Protein AF-D1JAF2-F1 (afdb_monomer)

Secondary structure (DSSP, 8-state):
-------PPP--HHHHHHHHTT---EEE-SS--HHHHH-SEEE-BPTT-HHHHHHHHHHHHHHHT-S-HHHHHHH-SSHHHHHHHHHHS-HHHHHHHSBSS-GGG----

Radius of gyration: 16.98 Å; Cα contacts (8 Å, |Δi|>4): 85; chains: 1; bounding box: 36×36×52 Å

Nearest PDB structures (foldseek):
  2e7z-assembly1_A  TM=9.497E-01  e=1.371E-06  Syntrophotalea acetylenica
  2vpw-assembly1_E  TM=9.262E-01  e=2.595E-05  Thermus thermophilus HB27
  1fdi-assembly1_A  TM=9.574E-01  e=2.654E-04  Escherichia coli
  7xqw-assembly1_A  TM=9.400E-01  e=2.315E-04  Methylorubrum extorquens AM1
  7e5z-assembly1_A  TM=8.650E-01  e=1.434E-04  Methylorubrum extorquens AM1

Solvent-accessible surface area (backbone atoms only — not comparable to full-atom values): 6824 Å² total; per-residue (Å²): 137,80,81,77,79,75,78,66,79,77,73,63,71,66,58,59,61,38,42,78,71,67,51,85,43,74,32,83,42,67,61,90,44,78,64,35,74,72,26,80,38,61,47,41,35,42,88,94,30,63,68,44,49,53,40,48,52,48,34,50,36,62,75,72,59,74,59,66,61,69,59,42,69,76,75,52,76,68,59,68,59,53,53,53,57,31,69,70,56,54,65,70,56,30,60,72,61,21,41,82,60,68,86,82,73,77,76,76,132

Foldseek 3Di:
DDDPQPQDDPPPPVVVVVVVVVDAFEAEELDDYPSLVVHPHYQNWDPPLVVVVVLQVVQCCVVVVVDDPVCCVVPHPPVVVSNVVSVVPDPVCSQVHTGPDRPVPPPDD

pLDDT: mean 73.35, std 20.74, range [26.72, 96.5]

Sequence (109 aa):
MGLKQYKQAPGNSNQRGQRERGAKLVVIDPRVTSYAEEADIHAQLRPGTDGALALGMLNVIIKEGLYDKEFVEKWSIEFEKVRISCSHRHIHDANRRTCRHRASSLHLP

Mean predicted aligned error: 10.86 Å

Structure (mmCIF, N/CA/C/O backbone):
data_AF-D1JAF2-F1
#
_entry.id   AF-D1JAF2-F1
#
loop_
_atom_site.group_PDB
_atom_site.id
_atom_site.type_symbol
_atom_site.label_atom_id
_atom_site.label_alt_id
_atom_site.label_comp_id
_atom_site.label_asym_id
_atom_site.label_entity_id
_atom_site.label_seq_id
_atom_site.pdbx_PDB_ins_code
_atom_site.Cartn_x
_atom_site.Cartn_y
_atom_site.Cartn_z
_atom_site.occupancy
_atom_site.B_iso_or_equiv
_atom_site.auth_seq_id
_atom_site.auth_comp_id
_atom_site.auth_asym_id
_atom_site.auth_atom_id
_atom_site.pdbx_PDB_model_num
ATOM 1 N N . MET A 1 1 ? -6.969 -5.024 35.483 1.00 35.53 1 MET A N 1
ATOM 2 C CA . MET A 1 1 ? -5.669 -4.516 34.993 1.00 35.53 1 MET A CA 1
ATOM 3 C C . MET A 1 1 ? -5.944 -3.792 33.677 1.00 35.53 1 MET A C 1
ATOM 5 O O . MET A 1 1 ? -6.023 -4.424 32.634 1.00 35.53 1 MET A O 1
ATOM 9 N N . GLY A 1 2 ? -6.315 -2.511 33.769 1.00 32.88 2 GLY A N 1
ATOM 10 C CA . GLY A 1 2 ? -6.923 -1.761 32.666 1.00 32.88 2 GLY A CA 1
ATOM 11 C C . GLY A 1 2 ? -5.911 -1.431 31.577 1.00 32.88 2 GLY A C 1
ATOM 12 O O . GLY A 1 2 ? -4.891 -0.798 31.850 1.00 32.88 2 G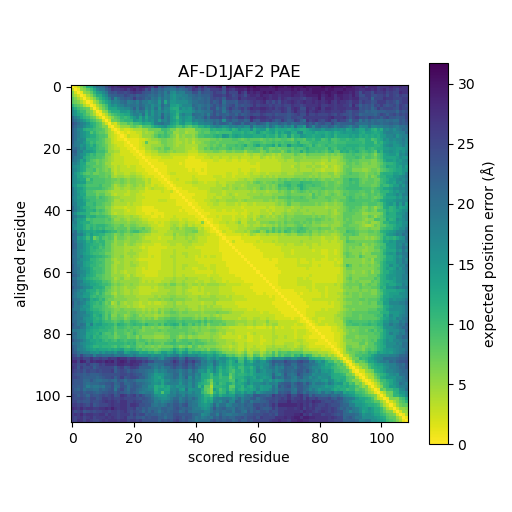LY A O 1
ATOM 13 N N . LEU A 1 3 ? -6.197 -1.858 30.347 1.00 36.34 3 LEU A N 1
ATOM 14 C CA . LEU A 1 3 ? -5.469 -1.423 29.163 1.00 36.34 3 LEU A CA 1
ATOM 15 C C . LEU A 1 3 ? -5.672 0.088 29.040 1.00 36.34 3 LEU A C 1
ATOM 17 O O . LEU A 1 3 ? -6.761 0.550 28.707 1.00 36.34 3 LEU A O 1
ATOM 21 N N . LYS A 1 4 ? -4.635 0.863 29.371 1.00 34.44 4 LYS A N 1
ATOM 22 C CA . LYS A 1 4 ? -4.605 2.300 29.107 1.00 34.44 4 LYS A CA 1
ATOM 23 C C . LYS A 1 4 ? -4.836 2.483 27.609 1.00 34.44 4 LYS A C 1
ATOM 25 O O . LYS A 1 4 ? -3.960 2.152 26.812 1.00 34.44 4 LYS A O 1
ATOM 30 N N . GLN A 1 5 ? -6.014 2.977 27.234 1.00 39.47 5 GLN A N 1
ATOM 31 C CA . GLN A 1 5 ? -6.261 3.496 25.897 1.00 39.47 5 GLN A CA 1
ATOM 32 C C . GLN A 1 5 ? -5.278 4.648 25.696 1.00 39.47 5 GLN A C 1
ATOM 34 O O . GLN A 1 5 ? -5.451 5.740 26.236 1.00 39.47 5 GLN A O 1
ATOM 39 N N . TYR A 1 6 ? -4.176 4.376 25.004 1.00 43.84 6 TYR A N 1
ATOM 40 C CA . TYR A 1 6 ? -3.233 5.407 24.610 1.00 43.84 6 TYR A CA 1
ATOM 41 C C . TYR A 1 6 ? -3.962 6.246 23.559 1.00 43.84 6 TYR A C 1
ATOM 43 O O . TYR A 1 6 ? -4.038 5.848 22.397 1.00 43.84 6 TYR A O 1
ATOM 51 N N . LYS A 1 7 ? -4.571 7.365 23.977 1.00 43.72 7 LYS A N 1
ATOM 52 C CA . LYS A 1 7 ? -5.047 8.398 23.051 1.00 43.72 7 LYS A CA 1
ATOM 53 C C . LYS A 1 7 ? -3.819 8.872 22.283 1.00 43.72 7 LYS A C 1
ATOM 55 O O . LYS A 1 7 ? -3.012 9.631 22.814 1.00 43.72 7 LYS A O 1
ATOM 60 N N . GLN A 1 8 ? -3.622 8.339 21.080 1.00 52.34 8 GLN A N 1
ATOM 61 C CA . GLN A 1 8 ? -2.613 8.864 20.173 1.00 52.34 8 GLN A CA 1
ATOM 62 C C . GLN A 1 8 ? -2.937 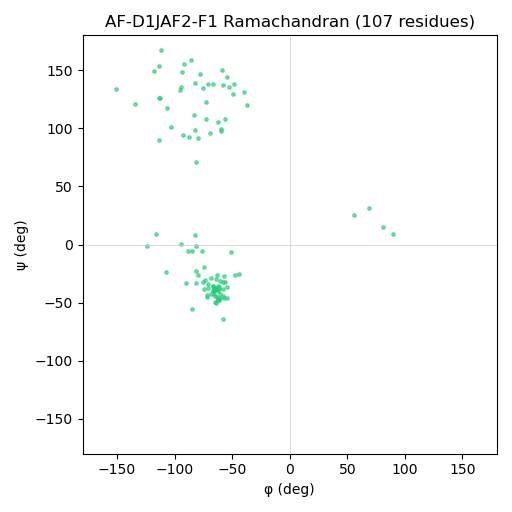10.334 19.893 1.00 52.34 8 GLN A C 1
ATOM 64 O O . GLN A 1 8 ? -4.100 10.741 19.970 1.00 52.34 8 GLN A O 1
ATOM 69 N N . ALA A 1 9 ? -1.895 11.128 19.634 1.00 47.19 9 ALA A N 1
ATOM 70 C CA . ALA A 1 9 ? -2.028 12.551 19.355 1.00 47.19 9 ALA A CA 1
ATOM 71 C C . ALA A 1 9 ? -3.128 12.782 18.301 1.00 47.19 9 ALA A C 1
ATOM 73 O O . ALA A 1 9 ? -3.213 11.989 17.355 1.00 47.19 9 ALA A O 1
ATOM 74 N N . PRO A 1 10 ? -3.981 13.812 18.468 1.00 48.38 10 PRO A N 1
ATOM 75 C CA . PRO A 1 10 ? -5.018 14.119 17.493 1.00 48.38 10 PRO A CA 1
ATOM 76 C C . PRO A 1 10 ? -4.384 14.290 16.114 1.00 48.38 10 PRO A C 1
ATOM 78 O O . PRO A 1 10 ? -3.264 14.798 16.014 1.00 48.38 10 PRO A O 1
ATOM 81 N N . GLY A 1 11 ? -5.106 13.848 15.080 1.00 53.66 11 GLY A N 1
ATOM 82 C CA . GLY A 1 11 ? -4.700 13.952 13.675 1.00 53.66 11 GLY A CA 1
ATOM 83 C C . GLY A 1 11 ? -4.041 15.281 13.428 1.00 53.66 11 GLY A C 1
ATOM 84 O O . GLY A 1 11 ? -4.597 16.313 13.809 1.00 53.66 11 GLY A O 1
ATOM 85 N N . ASN A 1 12 ? -2.875 15.270 12.782 1.00 56.66 12 ASN A N 1
ATOM 86 C CA . ASN A 1 12 ? -2.417 16.495 12.153 1.00 56.66 12 ASN A CA 1
ATOM 87 C C . ASN A 1 12 ? -3.597 17.027 11.316 1.00 56.66 12 ASN A C 1
ATOM 89 O O . ASN A 1 12 ? -4.263 16.271 10.606 1.00 56.66 12 ASN A O 1
ATOM 93 N N . SER A 1 13 ? -3.936 18.307 11.481 1.00 57.62 13 SER A N 1
ATOM 94 C CA . SER A 1 13 ? -5.138 18.947 10.908 1.00 57.62 13 SER A CA 1
ATOM 95 C C . SER A 1 13 ? -5.334 18.643 9.414 1.00 57.62 13 SER A C 1
ATOM 97 O O . SER A 1 13 ? -6.454 18.580 8.907 1.00 57.62 13 SER A O 1
ATOM 99 N N . ASN A 1 14 ? -4.226 18.355 8.737 1.00 66.81 14 ASN A N 1
ATOM 100 C CA . ASN A 1 14 ? -4.124 17.956 7.345 1.00 66.81 14 ASN A CA 1
ATOM 101 C C . ASN A 1 14 ? -4.909 16.683 6.982 1.00 66.81 14 ASN A C 1
ATOM 103 O O . ASN A 1 14 ? -5.365 16.589 5.845 1.00 66.81 14 ASN A O 1
ATOM 107 N N . GLN A 1 15 ? -5.067 15.701 7.876 1.00 68.81 15 GLN A N 1
ATOM 108 C CA . GLN A 1 15 ? -5.802 14.464 7.563 1.00 68.81 15 GLN A CA 1
ATOM 109 C C . GLN A 1 15 ? -7.308 14.707 7.455 1.00 68.81 15 GLN A C 1
ATOM 111 O O . GLN A 1 15 ? -7.931 14.251 6.500 1.00 68.81 15 GLN A O 1
ATOM 116 N N . ARG A 1 16 ? -7.891 15.484 8.377 1.00 70.56 16 ARG A N 1
ATOM 117 C CA . ARG A 1 16 ? -9.324 15.824 8.333 1.00 70.56 16 ARG A CA 1
ATOM 118 C C . ARG A 1 16 ? -9.672 16.612 7.076 1.00 70.56 16 ARG A C 1
ATOM 120 O O . ARG A 1 16 ? -10.555 16.197 6.333 1.00 70.56 16 ARG A O 1
ATOM 127 N N . GLY A 1 17 ? -8.890 17.647 6.767 1.00 77.19 17 GLY A N 1
ATOM 128 C CA . GLY A 1 17 ? -9.096 18.437 5.551 1.00 77.19 17 GLY A CA 1
ATOM 129 C C . GLY A 1 17 ? -8.914 17.637 4.252 1.00 77.19 17 GLY A C 1
ATOM 130 O O . GLY A 1 17 ? -9.513 17.973 3.239 1.00 77.19 17 GLY A O 1
ATOM 131 N N . GLN A 1 18 ? -8.116 16.563 4.243 1.00 81.06 18 GLN A N 1
ATOM 132 C CA . GLN A 1 18 ? -8.019 15.663 3.084 1.00 81.06 18 GLN A CA 1
ATOM 133 C C . GLN A 1 18 ? -9.246 14.760 2.944 1.00 81.06 18 GLN A C 1
ATOM 135 O O . GLN A 1 18 ? -9.714 14.545 1.828 1.00 81.06 18 GLN A O 1
ATOM 140 N N . ARG A 1 19 ? -9.793 14.272 4.060 1.00 81.81 19 ARG A N 1
ATOM 141 C CA . ARG A 1 19 ? -11.012 13.453 4.063 1.00 81.81 19 ARG A CA 1
ATOM 142 C C . ARG A 1 19 ? -12.238 14.247 3.630 1.00 81.81 19 ARG A C 1
ATOM 144 O O . ARG A 1 19 ? -13.036 13.743 2.851 1.00 81.81 19 ARG A O 1
ATOM 151 N N . GLU A 1 20 ? -12.339 15.506 4.051 1.00 81.56 20 GLU A N 1
ATOM 152 C CA . GLU A 1 20 ? -13.369 16.440 3.568 1.00 81.56 20 GLU A CA 1
ATOM 153 C C . GLU A 1 20 ? -13.277 16.665 2.052 1.00 81.56 20 GLU A C 1
ATOM 155 O O . GLU A 1 20 ? -14.291 16.837 1.383 1.00 81.56 20 GLU A O 1
ATOM 160 N N . ARG A 1 21 ? -12.065 16.589 1.487 1.00 86.50 21 ARG A N 1
ATOM 161 C CA . ARG A 1 21 ? -11.818 16.626 0.037 1.00 86.50 21 ARG A CA 1
ATOM 162 C C . ARG A 1 21 ? -12.003 15.270 -0.662 1.00 86.50 21 ARG A C 1
ATOM 164 O O . ARG A 1 21 ? -11.665 15.149 -1.835 1.00 86.50 21 ARG A O 1
ATOM 171 N N . GLY A 1 22 ? -12.519 14.256 0.034 1.00 86.69 22 GLY A N 1
ATOM 172 C CA . GLY A 1 22 ? -12.832 12.941 -0.530 1.00 86.69 22 GLY A CA 1
ATOM 173 C C . GLY A 1 22 ? -11.697 11.913 -0.485 1.00 86.69 22 GLY A C 1
ATOM 174 O O . GLY A 1 22 ? -11.836 10.841 -1.072 1.00 86.69 22 GLY A O 1
ATOM 175 N N . ALA A 1 23 ? -10.582 12.190 0.200 1.00 89.00 23 ALA A N 1
ATOM 176 C CA . ALA A 1 23 ? -9.517 11.202 0.362 1.00 89.00 23 ALA A CA 1
ATOM 177 C C . ALA A 1 23 ? -9.971 10.010 1.223 1.00 89.00 23 ALA A C 1
ATOM 179 O O . ALA A 1 23 ? -10.598 10.186 2.271 1.00 89.00 23 ALA A O 1
ATOM 180 N N . LYS A 1 24 ? -9.590 8.799 0.803 1.00 89.56 24 LYS A N 1
ATOM 181 C CA . LYS A 1 24 ? -9.797 7.554 1.554 1.00 89.56 24 LYS A CA 1
ATOM 182 C C . LYS A 1 24 ? -8.712 7.357 2.612 1.00 89.56 24 LYS A C 1
ATOM 184 O O . LYS A 1 24 ? -7.536 7.603 2.345 1.00 89.56 24 LYS A O 1
ATOM 189 N N . LEU A 1 25 ? -9.101 6.891 3.798 1.00 89.44 25 LEU A N 1
ATOM 190 C CA . LEU A 1 25 ? -8.197 6.595 4.908 1.00 89.44 25 LEU A CA 1
ATOM 191 C C . LEU A 1 25 ? -8.034 5.082 5.079 1.00 89.44 25 LEU A C 1
ATOM 193 O O . LEU A 1 25 ? -8.982 4.378 5.420 1.00 89.44 25 LEU A O 1
ATOM 197 N N . VAL A 1 26 ? -6.808 4.593 4.897 1.00 90.44 26 VAL A N 1
ATOM 198 C CA . VAL A 1 26 ? -6.425 3.204 5.179 1.00 90.44 26 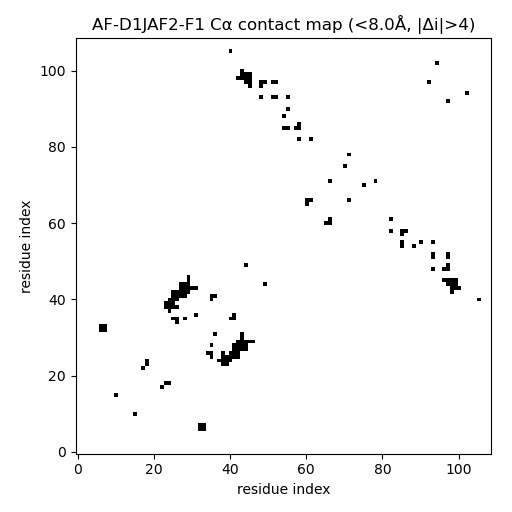VAL A CA 1
ATOM 199 C C . VAL A 1 26 ? -5.461 3.189 6.361 1.00 90.44 26 VAL A C 1
ATOM 201 O O . VAL A 1 26 ? -4.442 3.876 6.337 1.00 90.44 26 VAL A O 1
ATOM 204 N N . VAL A 1 27 ? -5.769 2.400 7.390 1.00 89.94 27 VAL A N 1
ATOM 205 C CA . VAL A 1 27 ? -4.937 2.243 8.590 1.00 89.94 27 VAL A CA 1
ATOM 206 C C . VAL A 1 27 ? -4.386 0.826 8.655 1.00 89.94 27 VAL A C 1
ATOM 208 O O . VAL A 1 27 ? -5.134 -0.146 8.619 1.00 89.94 27 VAL A O 1
ATOM 211 N N . ILE A 1 28 ? -3.064 0.719 8.772 1.00 89.12 28 ILE A N 1
ATOM 212 C CA . ILE A 1 28 ? -2.315 -0.538 8.863 1.00 89.12 28 ILE A CA 1
ATOM 213 C C . ILE A 1 28 ? -1.700 -0.590 10.263 1.00 89.12 28 ILE A C 1
ATOM 215 O O . ILE A 1 28 ? -0.606 -0.079 10.486 1.00 89.12 28 ILE A O 1
ATOM 219 N N . ASP A 1 29 ? -2.422 -1.161 11.226 1.00 85.31 29 ASP A N 1
ATOM 220 C CA . ASP A 1 29 ? -1.958 -1.259 12.615 1.00 85.31 29 ASP A CA 1
ATOM 221 C C . ASP A 1 29 ? -2.568 -2.500 13.299 1.00 85.31 29 ASP A C 1
ATOM 223 O O . ASP A 1 29 ? -3.777 -2.728 13.178 1.00 85.31 29 ASP A O 1
ATOM 227 N N . PRO A 1 3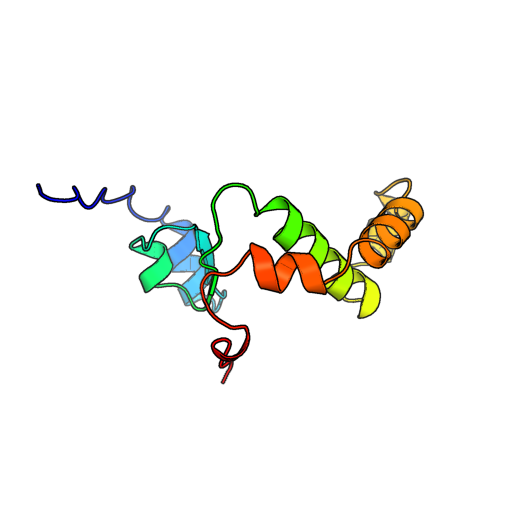0 ? -1.782 -3.322 14.027 1.00 84.00 30 PRO A N 1
ATOM 228 C CA . PRO A 1 30 ? -2.314 -4.422 14.840 1.00 84.00 30 PRO A CA 1
ATOM 229 C C . PRO A 1 30 ? -3.340 -3.973 15.894 1.00 84.00 30 PRO A C 1
ATOM 231 O O . PRO A 1 30 ? -4.182 -4.762 16.329 1.00 84.00 30 PRO A O 1
ATOM 234 N N . ARG A 1 31 ? -3.254 -2.730 16.360 1.00 85.88 31 ARG A N 1
ATOM 235 C CA . ARG A 1 31 ? -4.093 -2.151 17.406 1.00 85.88 31 ARG A CA 1
ATOM 236 C C . ARG A 1 31 ? -5.277 -1.429 16.779 1.00 85.88 31 ARG A C 1
ATOM 238 O O . ARG A 1 31 ? -5.182 -0.846 15.705 1.00 85.88 31 ARG A O 1
ATOM 245 N N . VAL A 1 32 ? -6.392 -1.437 17.500 1.00 85.69 32 VAL A N 1
ATOM 246 C CA . VAL A 1 32 ? -7.514 -0.548 17.201 1.00 85.69 32 VAL A CA 1
ATOM 247 C C . VAL A 1 32 ? -7.205 0.789 17.867 1.00 85.69 32 VAL A C 1
ATOM 249 O O . VAL A 1 32 ? -7.104 0.874 19.091 1.00 85.69 32 VAL A O 1
ATOM 252 N N . THR A 1 33 ? -6.953 1.801 17.048 1.00 84.75 33 THR A N 1
ATOM 253 C CA . THR A 1 33 ? -6.703 3.185 17.463 1.00 84.75 33 THR A CA 1
ATOM 254 C C . THR A 1 33 ? -7.866 4.065 17.010 1.00 84.75 33 THR A C 1
ATOM 256 O O . THR A 1 33 ? -8.652 3.653 16.161 1.00 84.75 33 THR A O 1
ATOM 259 N N . SER A 1 34 ? -7.958 5.300 17.508 1.00 83.81 34 SER A N 1
ATOM 260 C CA . SER A 1 34 ? -8.988 6.250 17.055 1.00 83.81 34 SER A CA 1
ATOM 261 C C . SER A 1 34 ? -8.959 6.482 15.538 1.00 83.81 34 SER A C 1
ATOM 263 O O . SER A 1 34 ? -9.998 6.653 14.918 1.00 83.81 34 SER A O 1
ATOM 265 N N . TYR A 1 35 ? -7.780 6.426 14.910 1.00 81.94 35 TYR A N 1
ATOM 266 C CA . TYR A 1 35 ? -7.677 6.504 13.450 1.00 81.94 35 TYR A CA 1
ATOM 267 C C . TYR A 1 35 ? -8.200 5.255 12.755 1.00 81.94 35 TYR A C 1
ATOM 269 O O . TYR A 1 35 ? -8.782 5.369 11.685 1.00 81.94 35 TYR A O 1
ATOM 277 N N . ALA A 1 36 ? -7.973 4.076 13.339 1.00 85.38 36 ALA A N 1
ATOM 278 C CA . ALA A 1 36 ? -8.474 2.820 12.797 1.00 85.38 36 ALA A CA 1
ATOM 279 C C . ALA A 1 36 ? -10.007 2.768 12.823 1.00 85.38 36 ALA A C 1
ATOM 281 O O . ALA A 1 36 ? -10.610 2.269 11.881 1.00 85.38 36 ALA A O 1
ATOM 282 N N . GLU A 1 37 ? -10.623 3.321 13.870 1.00 84.56 37 GLU A N 1
ATOM 283 C CA . GLU A 1 37 ? -12.082 3.446 13.985 1.00 84.56 37 GLU A CA 1
ATOM 284 C C . GLU A 1 37 ? -12.666 4.405 12.941 1.00 84.56 37 GLU A C 1
ATOM 286 O O . GLU A 1 37 ? -13.751 4.170 12.417 1.00 84.56 37 GLU A O 1
ATOM 291 N N . GLU A 1 38 ? -11.942 5.477 12.617 1.00 84.88 38 GLU A N 1
ATOM 292 C CA . GLU A 1 38 ? -12.355 6.460 11.614 1.00 84.88 38 GLU A CA 1
ATOM 293 C C . GLU A 1 38 ? -11.976 6.073 10.168 1.00 84.88 38 GLU A C 1
ATOM 295 O O . GLU A 1 38 ? -12.343 6.800 9.239 1.00 84.88 38 GLU A O 1
ATOM 300 N N . ALA A 1 39 ? -11.229 4.984 9.957 1.00 86.00 39 ALA A N 1
ATOM 301 C CA . ALA A 1 39 ? -10.693 4.586 8.656 1.00 86.00 39 ALA A CA 1
ATOM 302 C C . ALA A 1 39 ? -11.744 3.931 7.750 1.00 86.00 39 ALA A C 1
ATOM 304 O O . ALA A 1 39 ? -12.592 3.171 8.207 1.00 86.00 39 ALA A O 1
ATOM 305 N N . ASP A 1 40 ? -11.624 4.152 6.438 1.00 88.12 40 ASP A N 1
ATOM 306 C CA . ASP A 1 40 ? -12.382 3.394 5.439 1.00 88.12 40 ASP A CA 1
ATOM 307 C C . ASP A 1 40 ? -11.947 1.919 5.426 1.00 88.12 40 ASP A C 1
ATOM 309 O O . ASP A 1 40 ? -12.764 1.023 5.226 1.00 88.12 40 ASP A O 1
ATOM 313 N N . ILE A 1 41 ? -10.651 1.657 5.638 1.00 88.38 41 ILE A N 1
ATOM 314 C CA . ILE A 1 41 ? -10.099 0.302 5.740 1.00 88.38 41 ILE A CA 1
ATOM 315 C C . ILE A 1 41 ? -9.152 0.234 6.937 1.00 88.38 41 ILE A C 1
ATOM 317 O O . ILE A 1 41 ? -8.124 0.911 6.957 1.00 88.38 41 ILE A O 1
ATOM 321 N N . HIS A 1 42 ? -9.440 -0.648 7.897 1.00 89.12 42 HIS A N 1
ATOM 322 C CA . HIS A 1 42 ? -8.495 -1.027 8.952 1.00 89.12 42 HIS A CA 1
ATOM 323 C C . HIS A 1 42 ? -7.896 -2.407 8.665 1.00 89.12 42 HIS A C 1
ATOM 325 O O . HIS A 1 42 ? -8.506 -3.449 8.909 1.00 89.12 42 HIS A O 1
ATOM 331 N N . ALA A 1 43 ? -6.669 -2.423 8.152 1.00 85.69 43 ALA A N 1
ATOM 332 C CA . ALA A 1 43 ? -5.888 -3.636 7.991 1.00 85.69 43 ALA A CA 1
ATOM 333 C C . ALA A 1 43 ? -5.209 -3.979 9.326 1.00 85.69 43 ALA A C 1
ATOM 335 O O . ALA A 1 43 ? -4.162 -3.434 9.684 1.00 85.69 43 ALA A O 1
ATOM 336 N N . GLN A 1 44 ? -5.810 -4.907 10.072 1.00 84.56 44 GLN A N 1
ATOM 337 C CA . GLN A 1 44 ? -5.270 -5.365 11.350 1.00 84.56 44 GLN A CA 1
ATOM 338 C C . GLN A 1 44 ? -4.275 -6.519 11.160 1.00 84.56 44 GLN A C 1
ATOM 340 O O . GLN A 1 44 ? -4.653 -7.700 11.122 1.00 84.56 44 GLN A O 1
ATOM 345 N N . LEU A 1 45 ? -2.992 -6.169 11.036 1.00 82.38 45 LEU A N 1
ATOM 346 C CA . LEU A 1 45 ? -1.920 -7.132 10.790 1.00 82.38 45 LEU A CA 1
ATOM 347 C C . LEU A 1 45 ? -1.363 -7.761 12.065 1.00 82.38 45 LEU A C 1
ATOM 349 O O . LEU A 1 45 ? -1.444 -7.199 13.153 1.00 82.38 45 LEU A O 1
ATOM 353 N N . ARG A 1 46 ? -0.729 -8.927 11.930 1.00 81.00 46 ARG A N 1
ATOM 354 C CA . ARG A 1 46 ? 0.158 -9.476 12.956 1.00 81.00 46 ARG A CA 1
ATOM 355 C C . ARG A 1 46 ? 1.446 -8.643 12.996 1.00 81.00 46 ARG A C 1
ATOM 357 O O . ARG A 1 46 ? 1.970 -8.308 11.930 1.00 81.00 46 ARG A O 1
ATOM 364 N N . PRO A 1 47 ? 1.982 -8.313 14.184 1.00 80.88 47 PRO A N 1
ATOM 365 C CA . PRO A 1 47 ? 3.236 -7.568 14.288 1.00 80.88 47 PRO A CA 1
ATOM 366 C C . PRO A 1 47 ? 4.366 -8.216 13.472 1.00 80.88 47 PRO A C 1
ATOM 368 O O . PRO A 1 47 ? 4.527 -9.435 13.510 1.00 80.88 47 PRO A O 1
ATOM 371 N N . GLY A 1 48 ? 5.128 -7.401 12.734 1.00 80.88 48 GLY A N 1
ATOM 372 C CA . GLY A 1 48 ? 6.251 -7.850 11.897 1.00 80.88 48 GLY A CA 1
ATOM 373 C C . GLY A 1 48 ? 5.867 -8.413 10.523 1.00 80.88 48 GLY A C 1
ATOM 374 O O . GLY A 1 48 ? 6.679 -9.094 9.901 1.00 80.88 48 GLY A O 1
ATOM 375 N N . THR A 1 49 ? 4.635 -8.184 10.053 1.00 82.81 49 THR A N 1
ATOM 376 C CA . THR A 1 49 ? 4.150 -8.697 8.753 1.00 82.81 49 THR A CA 1
ATOM 377 C C . THR A 1 49 ? 3.808 -7.607 7.729 1.00 82.81 49 THR A C 1
ATOM 379 O O . THR A 1 49 ? 3.306 -7.897 6.645 1.00 82.81 49 THR A O 1
ATOM 382 N N . ASP A 1 50 ? 4.141 -6.357 8.027 1.00 84.38 50 ASP A N 1
ATOM 383 C CA . ASP A 1 50 ? 4.027 -5.196 7.141 1.00 84.38 50 ASP A CA 1
ATOM 384 C C . ASP A 1 50 ? 4.818 -5.371 5.833 1.00 84.38 50 ASP A C 1
ATOM 386 O O . ASP A 1 50 ? 4.305 -5.060 4.759 1.00 84.38 50 ASP A O 1
ATOM 390 N N . GLY A 1 51 ? 6.006 -5.985 5.882 1.00 84.50 51 GLY A N 1
ATOM 391 C CA . GLY A 1 51 ? 6.771 -6.308 4.672 1.00 84.50 51 GLY A CA 1
ATOM 392 C C . GLY A 1 51 ? 6.042 -7.275 3.728 1.00 84.50 51 GLY A C 1
ATOM 393 O O . GLY A 1 51 ? 6.092 -7.118 2.509 1.00 84.50 51 GLY A O 1
ATOM 394 N N . ALA A 1 52 ? 5.308 -8.251 4.273 1.00 83.19 52 ALA A N 1
ATOM 395 C CA . ALA A 1 52 ? 4.515 -9.181 3.467 1.00 83.19 52 ALA A CA 1
ATOM 396 C C . ALA A 1 52 ? 3.292 -8.493 2.837 1.00 83.19 52 ALA A C 1
ATOM 398 O O . ALA A 1 52 ? 2.930 -8.809 1.703 1.00 83.19 52 ALA A O 1
ATOM 399 N N . LEU A 1 53 ? 2.690 -7.525 3.536 1.00 84.88 53 LEU A N 1
ATOM 400 C CA . LEU A 1 53 ? 1.636 -6.680 2.976 1.00 84.88 53 LEU A CA 1
ATOM 401 C C . LEU A 1 53 ? 2.157 -5.808 1.837 1.00 84.88 53 LEU A C 1
ATOM 403 O O . LEU A 1 53 ? 1.557 -5.810 0.767 1.00 84.88 53 LEU A O 1
ATOM 407 N N . ALA A 1 54 ? 3.277 -5.111 2.047 1.00 87.12 54 ALA A N 1
ATOM 408 C CA . ALA A 1 54 ? 3.872 -4.238 1.041 1.00 87.12 54 ALA A CA 1
ATOM 409 C C . ALA A 1 54 ? 4.193 -5.007 -0.250 1.00 87.12 54 ALA A C 1
ATOM 411 O O . ALA A 1 54 ? 3.850 -4.558 -1.341 1.00 87.12 54 ALA A O 1
ATOM 412 N N . LEU A 1 55 ? 4.769 -6.209 -0.131 1.00 86.75 55 LEU A N 1
ATOM 413 C CA . LEU A 1 55 ? 5.043 -7.085 -1.275 1.00 86.75 55 LEU A CA 1
ATOM 414 C C . LEU A 1 55 ? 3.763 -7.577 -1.962 1.00 86.75 55 LEU A C 1
ATOM 416 O O . LEU A 1 55 ? 3.709 -7.632 -3.188 1.00 86.75 55 LEU A O 1
ATOM 420 N N . GLY A 1 56 ? 2.725 -7.908 -1.189 1.00 84.56 56 GLY A N 1
ATOM 421 C CA . GLY A 1 56 ? 1.422 -8.292 -1.729 1.00 84.56 56 GLY A CA 1
ATOM 422 C C . GLY A 1 56 ? 0.762 -7.161 -2.522 1.00 84.56 56 GLY A C 1
ATOM 423 O O . GLY A 1 56 ? 0.327 -7.383 -3.650 1.00 84.56 56 GLY A O 1
ATOM 424 N N . MET A 1 57 ? 0.745 -5.946 -1.965 1.00 89.06 57 MET A N 1
ATOM 425 C CA . MET A 1 57 ? 0.234 -4.746 -2.638 1.00 89.06 57 MET A CA 1
ATOM 426 C C . MET A 1 57 ? 1.021 -4.448 -3.914 1.00 89.06 57 MET A C 1
ATOM 428 O O . MET A 1 57 ? 0.430 -4.226 -4.968 1.00 89.06 57 MET A O 1
ATOM 432 N N . LEU A 1 58 ? 2.352 -4.505 -3.837 1.00 90.50 58 LEU A N 1
ATOM 433 C CA . LEU A 1 58 ? 3.227 -4.254 -4.976 1.00 90.50 58 LEU A CA 1
ATOM 434 C C . LEU A 1 58 ? 3.007 -5.274 -6.100 1.00 90.50 58 LEU A C 1
ATOM 436 O O . LEU A 1 58 ? 2.946 -4.895 -7.265 1.00 90.50 58 LEU A O 1
ATOM 440 N N . ASN A 1 59 ? 2.812 -6.553 -5.768 1.00 89.62 59 ASN A N 1
ATOM 441 C CA . ASN A 1 59 ? 2.501 -7.578 -6.761 1.00 89.62 59 ASN A CA 1
ATOM 442 C C . ASN A 1 59 ? 1.190 -7.285 -7.511 1.00 89.62 59 ASN A C 1
ATOM 444 O O . ASN A 1 59 ? 1.149 -7.434 -8.729 1.00 89.62 59 ASN A O 1
ATOM 448 N N . VAL A 1 60 ? 0.138 -6.847 -6.809 1.00 90.38 60 VAL A N 1
ATOM 449 C CA . VAL A 1 60 ? -1.138 -6.462 -7.443 1.00 90.38 60 VAL A CA 1
ATOM 450 C C . VAL A 1 60 ? -0.942 -5.245 -8.347 1.00 90.38 60 VAL A C 1
ATOM 452 O O . VAL A 1 60 ? -1.278 -5.314 -9.525 1.00 90.38 60 VAL A O 1
ATOM 455 N N . ILE A 1 61 ? -0.307 -4.183 -7.839 1.00 93.50 61 ILE A N 1
ATOM 456 C CA . ILE A 1 61 ? -0.026 -2.954 -8.599 1.00 93.50 61 ILE A CA 1
ATOM 457 C C . ILE A 1 61 ? 0.735 -3.260 -9.893 1.00 93.50 61 ILE A C 1
ATOM 459 O O . ILE A 1 61 ? 0.380 -2.749 -10.954 1.00 93.50 61 ILE A O 1
ATOM 463 N N . ILE A 1 62 ? 1.768 -4.103 -9.824 1.00 91.75 62 ILE A N 1
ATOM 464 C CA . ILE A 1 62 ? 2.572 -4.443 -10.999 1.00 91.75 62 ILE A CA 1
ATOM 465 C C . ILE A 1 62 ? 1.793 -5.347 -11.959 1.00 91.75 62 ILE A C 1
ATOM 467 O O . ILE A 1 62 ? 1.806 -5.103 -13.164 1.00 91.75 62 ILE A O 1
ATOM 471 N N . LYS A 1 63 ? 1.106 -6.377 -11.448 1.00 90.31 63 LYS A N 1
ATOM 472 C CA . LYS A 1 63 ? 0.365 -7.342 -12.274 1.00 90.31 63 LYS A CA 1
A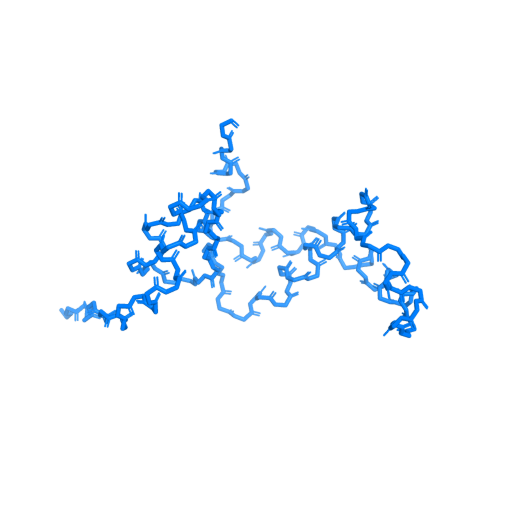TOM 473 C C . LYS A 1 63 ? -0.795 -6.691 -13.027 1.00 90.31 63 LYS A C 1
ATOM 475 O O . LYS A 1 63 ? -1.053 -7.060 -14.168 1.00 90.31 63 LYS A O 1
ATOM 480 N N . GLU A 1 64 ? -1.479 -5.745 -12.394 1.00 92.56 64 GLU A N 1
ATOM 481 C CA . GLU A 1 64 ? -2.603 -5.013 -12.986 1.00 92.56 64 GLU A CA 1
ATOM 482 C C . GLU A 1 64 ? -2.157 -3.757 -13.751 1.00 92.56 64 GLU A C 1
ATOM 484 O O . GLU A 1 64 ? -2.967 -3.120 -14.415 1.00 92.56 64 GLU A O 1
ATOM 489 N N . GLY A 1 65 ? -0.866 -3.410 -13.707 1.00 93.88 65 GLY A N 1
ATOM 490 C CA . GLY A 1 65 ? -0.323 -2.257 -14.425 1.00 93.88 65 GLY A CA 1
ATOM 491 C C . GLY A 1 65 ? -0.800 -0.907 -13.879 1.00 93.88 65 GLY A C 1
ATOM 492 O O . GLY A 1 65 ? -0.911 0.041 -14.649 1.00 93.88 65 GLY A O 1
ATOM 493 N N . LEU A 1 66 ? -1.068 -0.818 -12.571 1.00 95.00 66 LEU A N 1
ATOM 494 C CA . LEU A 1 66 ? -1.603 0.372 -11.887 1.00 95.00 66 LEU A CA 1
ATOM 495 C C . LEU A 1 66 ? -0.537 1.426 -11.537 1.00 95.00 66 LEU A C 1
ATOM 497 O O . LEU A 1 66 ? -0.851 2.446 -10.928 1.00 95.00 66 LEU A O 1
ATOM 501 N N . TYR A 1 67 ? 0.730 1.168 -11.857 1.00 94.88 67 TYR A N 1
ATOM 502 C CA . TYR A 1 67 ? 1.834 2.089 -11.600 1.00 94.88 67 TYR A CA 1
ATOM 503 C C . TYR A 1 67 ? 2.090 3.010 -12.797 1.00 94.88 67 TYR A C 1
ATOM 505 O O . TYR A 1 67 ? 1.820 2.660 -13.946 1.00 94.88 67 TYR A O 1
ATOM 513 N N . ASP A 1 68 ? 2.678 4.172 -12.525 1.00 96.19 68 ASP A N 1
ATOM 514 C CA . ASP A 1 68 ? 3.140 5.098 -13.557 1.00 96.19 68 ASP A CA 1
ATOM 515 C C . ASP A 1 68 ? 4.402 4.544 -14.240 1.00 96.19 68 ASP A C 1
ATOM 517 O O . ASP A 1 68 ? 5.484 4.480 -13.648 1.00 96.19 68 ASP A O 1
ATOM 521 N N . LYS A 1 69 ? 4.246 4.096 -15.489 1.00 94.25 69 LYS A N 1
ATOM 522 C CA . LYS A 1 69 ? 5.317 3.452 -16.260 1.00 94.25 69 LYS A CA 1
ATOM 523 C C . LYS A 1 69 ? 6.426 4.427 -16.635 1.00 94.25 69 LYS A C 1
ATOM 525 O O . LYS A 1 69 ? 7.592 4.067 -16.506 1.00 94.25 69 LYS A O 1
ATOM 530 N N . GLU A 1 70 ? 6.070 5.640 -17.055 1.00 95.94 70 GLU A N 1
ATOM 531 C CA . GLU A 1 70 ? 7.038 6.659 -17.475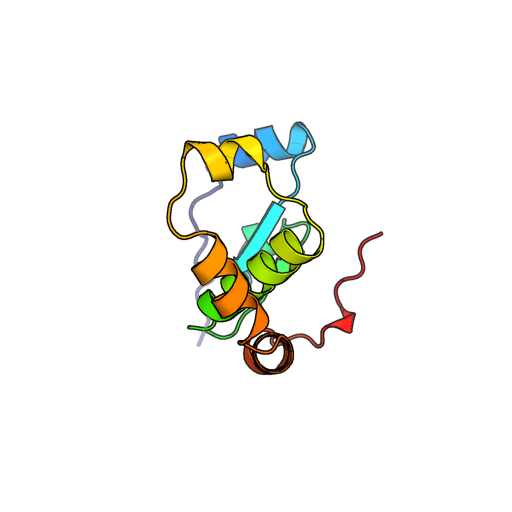 1.00 95.94 70 GLU A CA 1
ATOM 532 C C . GLU A 1 70 ? 7.881 7.115 -16.284 1.00 95.94 70 GLU A C 1
ATOM 534 O O . GLU A 1 70 ? 9.103 7.248 -16.384 1.00 95.94 70 GLU A O 1
ATOM 539 N N . PHE A 1 71 ? 7.241 7.293 -15.125 1.00 96.50 71 PHE A N 1
ATOM 540 C CA . PHE A 1 71 ? 7.944 7.621 -13.892 1.00 96.50 71 PHE A CA 1
ATOM 541 C C . PHE A 1 71 ? 8.936 6.522 -13.498 1.00 96.50 71 PHE A C 1
ATOM 543 O O . PHE A 1 71 ? 10.093 6.813 -13.186 1.00 96.50 71 PHE A O 1
ATOM 550 N N . VAL A 1 72 ? 8.503 5.259 -13.525 1.00 95.06 72 VAL A N 1
ATOM 551 C CA . VAL A 1 72 ? 9.354 4.120 -13.158 1.00 95.06 72 VAL A CA 1
ATOM 552 C C . VAL A 1 72 ? 10.523 3.961 -14.128 1.00 95.06 72 VAL A C 1
ATOM 554 O O . VAL A 1 72 ? 11.651 3.792 -13.674 1.00 95.06 72 VAL A O 1
ATOM 557 N N . GLU A 1 73 ? 10.289 4.060 -15.435 1.00 94.12 73 GLU A N 1
ATOM 558 C CA . GLU A 1 73 ? 11.342 3.939 -16.450 1.00 94.12 73 GLU A CA 1
ATOM 559 C C . GLU A 1 73 ? 12.396 5.045 -16.326 1.00 94.12 73 GLU A C 1
ATOM 561 O O . GLU A 1 73 ? 13.591 4.792 -16.475 1.00 94.12 73 GLU A O 1
ATOM 566 N N . LYS A 1 74 ? 11.968 6.268 -15.999 1.00 96.19 74 LYS A N 1
ATOM 567 C CA . LYS A 1 74 ? 12.860 7.426 -15.905 1.00 96.19 74 LYS A CA 1
ATOM 568 C C . LYS A 1 74 ? 13.624 7.513 -14.584 1.00 96.19 74 LYS A C 1
ATOM 570 O O . LYS A 1 74 ? 14.740 8.031 -14.567 1.00 96.19 74 LYS A O 1
ATOM 575 N N . TRP A 1 75 ? 13.026 7.064 -13.480 1.00 95.88 75 TRP A N 1
ATOM 576 C CA . TRP A 1 75 ? 13.523 7.359 -12.128 1.00 95.88 75 TRP A CA 1
ATOM 577 C C . TRP A 1 75 ? 13.802 6.135 -11.257 1.00 95.88 75 TRP A C 1
ATOM 579 O O . TRP A 1 75 ? 14.240 6.295 -10.119 1.00 95.88 75 TRP A O 1
ATOM 589 N N . SER A 1 76 ? 13.567 4.920 -11.752 1.00 93.75 76 SER A N 1
ATOM 590 C CA . SER A 1 76 ? 13.856 3.687 -11.015 1.00 93.75 76 SER A CA 1
ATOM 591 C C . SER A 1 76 ? 14.888 2.834 -11.742 1.00 93.75 76 SER A C 1
ATOM 593 O O . SER A 1 76 ? 14.951 2.798 -12.966 1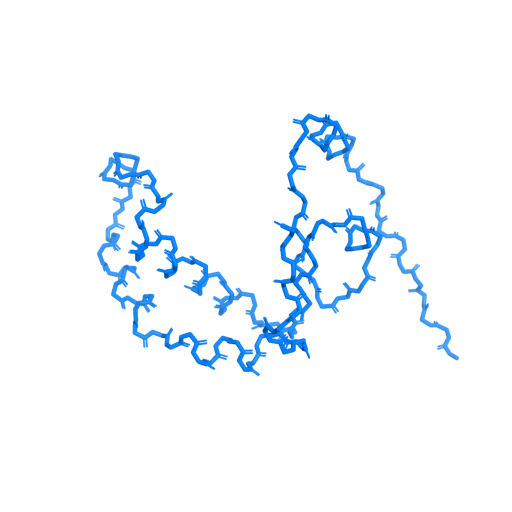.00 93.75 76 SER A O 1
ATOM 595 N N . ILE A 1 77 ? 15.677 2.090 -10.972 1.00 93.56 77 ILE A N 1
ATOM 596 C CA . ILE A 1 77 ? 16.606 1.083 -11.488 1.00 93.56 77 ILE A CA 1
ATOM 597 C C . ILE A 1 77 ? 16.158 -0.306 -11.047 1.00 93.56 77 ILE A C 1
ATOM 599 O O . ILE A 1 77 ? 15.499 -0.465 -10.021 1.00 93.56 77 ILE A O 1
ATOM 603 N N . GLU A 1 78 ? 16.520 -1.321 -11.829 1.00 90.44 78 GLU A N 1
ATOM 604 C CA . GLU A 1 78 ? 16.283 -2.734 -11.501 1.00 90.44 78 GLU A CA 1
ATOM 605 C C . GLU A 1 78 ? 14.811 -3.112 -11.223 1.00 90.44 78 GLU A C 1
ATOM 607 O O . GLU A 1 78 ? 14.538 -4.120 -10.567 1.00 90.44 78 GLU A O 1
ATOM 612 N N . PHE A 1 79 ? 13.849 -2.357 -11.767 1.00 89.94 79 PHE A N 1
ATOM 613 C CA . PHE A 1 79 ? 12.411 -2.599 -11.576 1.00 89.94 79 PHE A CA 1
ATOM 614 C C . PHE A 1 79 ? 11.991 -4.030 -11.947 1.00 89.94 79 PHE A C 1
ATOM 616 O O . PHE A 1 79 ? 11.184 -4.658 -11.263 1.00 89.94 79 PHE A O 1
ATOM 623 N N . GLU A 1 80 ? 12.606 -4.594 -12.984 1.00 87.44 80 GLU A N 1
ATOM 624 C CA . GLU A 1 80 ? 12.361 -5.969 -13.414 1.00 87.44 80 GLU A CA 1
ATOM 625 C C . GLU A 1 80 ? 12.726 -7.005 -12.332 1.00 87.44 80 GLU A C 1
ATOM 627 O O . GLU A 1 80 ? 11.978 -7.956 -12.106 1.00 87.44 80 GLU A O 1
ATOM 632 N N . LYS A 1 81 ? 13.813 -6.795 -11.572 1.00 88.75 81 LYS A N 1
ATOM 633 C CA . LYS A 1 81 ? 14.172 -7.680 -10.449 1.00 88.75 81 LYS A CA 1
ATOM 634 C C . LYS A 1 81 ? 13.125 -7.617 -9.341 1.00 88.75 81 LYS A C 1
ATOM 636 O O . LYS A 1 81 ? 12.777 -8.645 -8.758 1.00 88.75 81 LYS A O 1
ATOM 641 N N . VAL A 1 82 ? 12.602 -6.421 -9.065 1.00 86.19 82 VAL A N 1
ATOM 642 C CA . VAL A 1 82 ? 11.525 -6.218 -8.085 1.00 86.19 82 VAL A CA 1
ATOM 643 C C . VAL A 1 82 ? 10.261 -6.940 -8.540 1.00 86.19 82 VAL A C 1
ATOM 645 O O . VAL A 1 82 ? 9.668 -7.678 -7.752 1.00 86.19 82 VAL A O 1
ATOM 648 N N . ARG A 1 83 ? 9.892 -6.811 -9.818 1.00 85.69 83 ARG A N 1
ATOM 649 C CA . ARG A 1 83 ? 8.743 -7.500 -10.414 1.00 85.69 83 ARG A CA 1
ATOM 650 C C . ARG A 1 83 ? 8.838 -9.018 -10.262 1.00 85.69 83 ARG A C 1
ATOM 652 O O . ARG A 1 83 ? 7.874 -9.643 -9.821 1.00 85.69 83 ARG A O 1
ATOM 659 N N . ILE A 1 84 ? 10.000 -9.602 -10.552 1.00 84.31 84 ILE A N 1
ATOM 660 C CA . ILE A 1 84 ? 10.252 -11.042 -10.376 1.00 84.31 84 ILE A CA 1
ATOM 661 C C . ILE A 1 84 ? 10.217 -11.436 -8.889 1.00 84.31 84 ILE A C 1
ATOM 663 O O . ILE A 1 84 ? 9.617 -12.443 -8.518 1.00 84.31 84 ILE A O 1
ATOM 667 N N . SER A 1 85 ? 10.813 -10.638 -7.999 1.00 83.00 85 SER A N 1
ATOM 668 C CA . SER A 1 85 ? 10.795 -10.916 -6.553 1.00 83.00 85 SER A CA 1
ATOM 669 C C . SER A 1 85 ? 9.377 -10.905 -5.965 1.00 83.00 85 SER A C 1
ATOM 671 O O . SER A 1 85 ? 9.069 -11.689 -5.060 1.00 83.00 85 SER A O 1
ATOM 673 N N . CYS A 1 86 ? 8.514 -10.027 -6.480 1.00 77.38 86 CYS A N 1
ATOM 674 C CA . CYS A 1 86 ? 7.123 -9.900 -6.050 1.00 77.38 86 CYS A CA 1
ATOM 675 C C . CYS A 1 86 ? 6.235 -11.027 -6.589 1.00 77.38 86 CYS A C 1
ATOM 677 O O . CYS A 1 86 ? 5.326 -11.456 -5.882 1.00 77.38 86 CYS A O 1
ATOM 679 N N . SER A 1 87 ? 6.520 -11.558 -7.784 1.00 72.50 87 SER A N 1
ATOM 680 C CA . SER A 1 87 ? 5.773 -12.693 -8.340 1.00 72.50 87 SER A CA 1
ATOM 681 C C . SER A 1 87 ? 6.114 -14.021 -7.653 1.00 72.50 87 SER A C 1
ATOM 683 O O . SER A 1 87 ? 5.255 -14.894 -7.533 1.00 72.50 87 SER A O 1
ATOM 685 N N . HIS A 1 88 ? 7.347 -14.165 -7.156 1.00 63.09 88 HIS A N 1
ATOM 686 C CA . HIS A 1 88 ? 7.844 -15.413 -6.569 1.00 63.09 88 HIS A CA 1
ATOM 687 C C . HIS A 1 88 ? 7.418 -15.628 -5.104 1.00 63.09 88 HIS A C 1
ATOM 689 O O . HIS A 1 88 ? 7.390 -16.761 -4.613 1.00 63.09 88 HIS A O 1
ATOM 695 N N . ARG A 1 89 ? 7.084 -14.554 -4.375 1.00 54.91 89 ARG A N 1
ATOM 696 C CA . ARG A 1 89 ? 6.630 -14.632 -2.979 1.00 54.91 89 ARG A CA 1
ATOM 697 C C . ARG A 1 89 ? 5.109 -14.707 -2.922 1.00 54.91 89 ARG A C 1
ATOM 699 O O . ARG A 1 89 ? 4.403 -13.708 -2.930 1.00 54.91 89 ARG A O 1
ATOM 706 N N . HIS A 1 90 ? 4.627 -15.945 -2.868 1.00 51.19 90 HIS A N 1
ATOM 707 C CA . HIS A 1 90 ? 3.223 -16.327 -2.780 1.00 51.19 90 HIS A CA 1
ATOM 708 C C . HIS A 1 90 ? 2.348 -15.400 -1.911 1.00 51.19 90 HIS A C 1
ATOM 710 O O . HIS A 1 90 ? 2.462 -15.359 -0.685 1.00 51.19 90 HIS A O 1
ATOM 716 N N . ILE A 1 91 ? 1.332 -14.824 -2.564 1.00 50.25 91 ILE A N 1
ATOM 717 C CA . ILE A 1 91 ? 0.094 -14.260 -1.988 1.00 50.25 91 ILE A CA 1
ATOM 718 C C . ILE A 1 91 ? -0.533 -15.166 -0.900 1.00 50.25 91 ILE A C 1
ATOM 720 O O . ILE A 1 91 ? -1.210 -14.678 0.007 1.00 50.25 91 ILE A O 1
ATOM 724 N N . HIS A 1 92 ? -0.282 -16.481 -0.947 1.00 46.06 92 HIS A N 1
ATOM 725 C CA . HIS A 1 92 ? -0.787 -17.447 0.031 1.00 46.06 92 HIS A CA 1
AT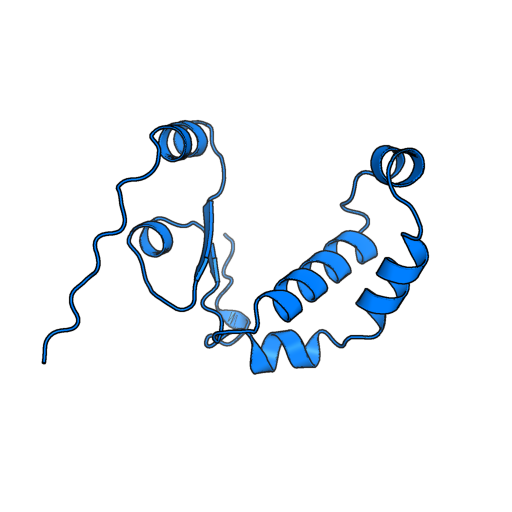OM 726 C C . HIS A 1 92 ? -0.183 -17.308 1.433 1.00 46.06 92 HIS A C 1
ATOM 728 O O . HIS A 1 92 ? -0.867 -17.639 2.404 1.00 46.06 92 HIS A O 1
ATOM 734 N N . ASP A 1 93 ? 1.055 -16.824 1.558 1.00 48.88 93 ASP A N 1
ATOM 735 C CA . ASP A 1 93 ? 1.721 -16.707 2.858 1.00 48.88 93 ASP A CA 1
ATOM 736 C C . ASP A 1 93 ? 1.461 -15.349 3.512 1.00 48.88 93 ASP A C 1
ATOM 738 O O . ASP A 1 93 ? 1.271 -15.280 4.726 1.00 48.88 93 ASP A O 1
ATOM 742 N N . ALA A 1 94 ? 1.322 -14.297 2.694 1.00 50.75 94 ALA A N 1
ATOM 743 C CA . ALA A 1 94 ? 0.846 -12.995 3.141 1.00 50.75 94 ALA A CA 1
ATOM 744 C C . ALA A 1 94 ? -0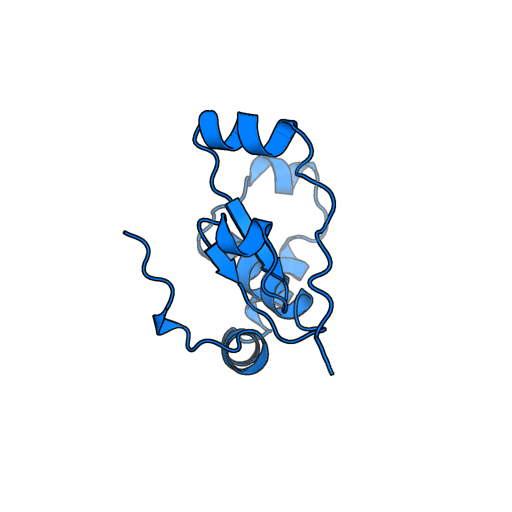.544 -13.149 3.774 1.00 50.75 94 ALA A C 1
ATOM 746 O O . ALA A 1 94 ? -0.659 -13.044 4.985 1.00 50.75 94 ALA A O 1
ATOM 747 N N . ASN A 1 95 ? -1.580 -13.558 3.033 1.00 49.12 95 ASN A N 1
ATOM 748 C CA . ASN A 1 95 ? -2.952 -13.560 3.568 1.00 49.12 95 ASN A CA 1
ATOM 749 C C . ASN A 1 95 ? -3.204 -14.516 4.755 1.00 49.12 95 ASN A C 1
ATOM 751 O O . ASN A 1 95 ? -4.059 -14.226 5.590 1.00 49.12 95 ASN A O 1
ATOM 755 N N . ARG A 1 96 ? -2.490 -15.651 4.873 1.00 51.44 96 ARG A N 1
ATOM 756 C CA . ARG A 1 96 ? -2.644 -16.570 6.028 1.00 51.44 96 ARG A CA 1
ATOM 757 C C . ARG A 1 96 ? -1.894 -16.112 7.280 1.00 51.44 96 ARG A C 1
ATOM 759 O O . ARG A 1 96 ? -2.279 -16.509 8.385 1.00 51.44 96 ARG A O 1
ATOM 766 N N . ARG A 1 97 ? -0.813 -15.338 7.127 1.00 51.50 97 ARG A N 1
ATOM 767 C CA . ARG A 1 97 ? 0.060 -14.923 8.238 1.00 51.50 97 ARG A CA 1
ATOM 768 C C . ARG A 1 97 ? -0.095 -13.448 8.613 1.00 51.50 97 ARG A C 1
ATOM 770 O O . ARG A 1 97 ? 0.184 -13.131 9.763 1.00 51.50 97 ARG A O 1
ATOM 777 N N . THR A 1 98 ? -0.560 -12.576 7.714 1.00 54.78 98 THR A N 1
ATOM 778 C CA . THR A 1 98 ? -0.644 -11.121 7.933 1.00 54.78 98 THR A CA 1
ATOM 779 C C . THR A 1 98 ? -1.916 -10.716 8.659 1.00 54.78 98 THR A C 1
ATOM 781 O O . THR A 1 98 ? -1.823 -10.114 9.717 1.00 54.78 98 THR A O 1
ATOM 784 N N . CYS A 1 99 ? -3.104 -11.059 8.164 1.00 53.72 99 CYS A N 1
ATOM 785 C CA . CYS A 1 99 ? -4.358 -10.546 8.719 1.00 53.72 99 CYS A CA 1
ATOM 786 C C . CYS A 1 99 ? -4.967 -11.501 9.752 1.00 53.72 99 CYS A C 1
ATOM 788 O O . CYS A 1 99 ? -5.045 -12.715 9.555 1.00 53.72 99 CYS A O 1
ATOM 790 N N . ARG A 1 100 ? -5.430 -10.952 10.883 1.00 47.41 100 ARG A N 1
ATOM 791 C CA . ARG A 1 100 ? -6.218 -11.720 11.868 1.00 47.41 100 ARG A CA 1
ATOM 792 C C . ARG A 1 100 ? -7.654 -11.978 11.384 1.00 47.41 100 ARG A C 1
ATOM 794 O O . ARG A 1 100 ? -8.289 -12.916 11.856 1.00 47.41 100 ARG A O 1
ATOM 801 N N . HIS A 1 101 ? -8.126 -11.190 10.417 1.00 43.44 101 HIS A N 1
ATOM 802 C CA . HIS A 1 101 ? -9.420 -11.342 9.762 1.00 43.44 101 HIS A CA 1
ATOM 803 C C . HIS A 1 101 ? -9.277 -12.143 8.462 1.00 43.44 101 HIS A C 1
ATOM 805 O O . HIS A 1 101 ? -8.376 -11.903 7.657 1.00 43.44 101 HIS A O 1
ATOM 811 N N . ARG A 1 102 ? -10.164 -13.126 8.272 1.00 36.97 102 ARG A N 1
ATOM 812 C CA . ARG A 1 102 ? -10.292 -13.902 7.031 1.00 36.97 102 ARG A CA 1
ATOM 813 C C . ARG A 1 102 ? -10.587 -12.905 5.896 1.00 36.97 102 ARG A C 1
ATOM 815 O O . ARG A 1 102 ? -11.400 -12.012 6.099 1.00 36.97 102 ARG A O 1
ATOM 822 N N . ALA A 1 103 ? -9.963 -13.063 4.724 1.00 41.28 103 ALA A N 1
ATOM 823 C CA . ALA A 1 103 ? -10.047 -12.156 3.561 1.00 41.28 103 ALA A CA 1
ATOM 824 C C . ALA A 1 103 ? -11.476 -11.765 3.092 1.00 41.28 103 ALA A C 1
ATOM 826 O O . ALA A 1 103 ? -11.630 -10.909 2.232 1.00 41.28 103 ALA A O 1
ATOM 827 N N . SER A 1 104 ? -12.520 -12.367 3.664 1.00 35.16 104 SER A N 1
ATOM 828 C CA . SER A 1 104 ? -13.937 -12.115 3.406 1.00 35.16 104 SER A CA 1
ATOM 829 C C . SER A 1 104 ? -14.513 -10.836 4.036 1.00 35.16 104 SER A C 1
ATOM 831 O O . SER A 1 104 ? -15.680 -10.551 3.799 1.00 35.16 104 SER A O 1
ATOM 833 N N . SER A 1 105 ? -13.768 -10.084 4.856 1.00 37.72 105 SER A N 1
ATOM 834 C CA . SER A 1 105 ? -14.288 -8.872 5.523 1.00 37.72 105 SER A CA 1
ATOM 835 C C . SER A 1 105 ? -14.006 -7.554 4.790 1.00 37.72 105 SER A C 1
ATOM 837 O O . SER A 1 105 ? -14.403 -6.502 5.280 1.00 37.72 105 SER A O 1
ATOM 839 N N . LEU A 1 106 ? -13.344 -7.581 3.628 1.00 40.41 106 LEU A N 1
ATOM 840 C CA . LEU A 1 106 ? -13.214 -6.408 2.755 1.00 40.41 106 LEU A CA 1
ATOM 841 C C . LEU A 1 106 ? -14.491 -6.271 1.917 1.00 40.41 106 LEU A C 1
ATOM 843 O O . LEU A 1 106 ? -14.508 -6.563 0.726 1.00 40.41 106 LEU A O 1
ATOM 847 N N . HIS A 1 107 ? -15.585 -5.890 2.574 1.00 28.09 107 HIS A N 1
ATOM 848 C CA . HIS A 1 107 ? -16.792 -5.435 1.894 1.00 28.09 107 HIS A CA 1
ATOM 849 C C . HIS A 1 107 ? -16.544 -3.979 1.486 1.00 28.09 107 HIS A C 1
ATOM 851 O O . HIS A 1 107 ? -16.716 -3.060 2.283 1.00 28.09 107 HIS A O 1
ATOM 857 N N . LEU A 1 108 ? -16.028 -3.784 0.274 1.00 26.72 108 LEU A N 1
ATOM 858 C CA . LEU A 1 108 ? -16.136 -2.494 -0.399 1.00 26.72 108 LEU A CA 1
ATOM 859 C C . LEU A 1 108 ? -17.586 -2.366 -0.905 1.00 26.72 108 LEU A C 1
ATOM 861 O O . LEU A 1 108 ? -18.102 -3.365 -1.414 1.00 26.72 108 LEU A O 1
ATOM 865 N N . PRO A 1 109 ? -18.248 -1.210 -0.722 1.00 32.22 109 PRO A N 1
ATOM 866 C CA . PRO A 1 109 ? -19.553 -0.947 -1.324 1.00 32.22 109 PRO A CA 1
ATOM 867 C C . PRO A 1 109 ? -19.481 -0.904 -2.855 1.00 32.22 109 PRO A C 1
ATOM 869 O O . PRO A 1 109 ? -18.409 -0.532 -3.390 1.00 32.22 109 PRO A O 1
#